Protein AF-A0A2W2B6D2-F1 (afdb_monomer)

Organism: NCBI:txid2650924

Sequence (135 aa):
MADDSDKCNYEVGYGKPPKANQFQPGTSGNPKGRRKGSRNLKDFAREELDRKQRVTADGKMRSLSNREIIVLAQINKARKGDSKAFREILALDEGLQADVEKHMGRTDLSPDERKILEAHLAYLKNKPSEAGDDV

InterPro domains:
  IPR043736 Domai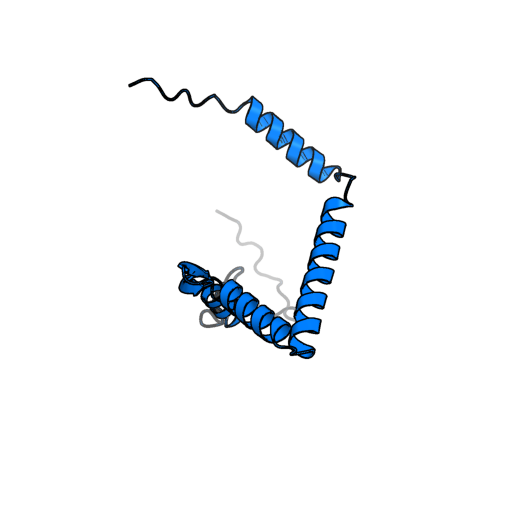n of unknown function DUF5681 [PF18932] (19-92)

Mean predicted aligned error: 15.75 Å

Radius of gyration: 28.99 Å; Cα contacts (8 Å, |Δi|>4): 53; chains: 1; bounding box: 56×63×64 Å

Solvent-accessible surface area (backbone atoms only — not comparable to full-atom values): 8599 Å² total; per-residue (Å²): 140,81,87,86,85,78,86,84,78,90,74,68,51,93,96,35,76,57,74,92,77,55,67,58,91,96,51,65,91,53,82,88,46,89,57,89,86,61,85,45,74,68,56,52,50,51,53,56,35,60,40,69,43,83,43,76,54,97,93,37,83,42,77,41,29,44,51,56,53,51,51,53,54,39,52,54,41,25,76,73,64,37,64,65,43,42,50,55,52,49,54,52,50,54,52,51,51,53,52,50,46,64,62,66,68,60,80,72,76,50,75,66,56,46,52,52,51,52,53,50,52,51,47,58,73,67,49,75,78,83,78,75,76,93,129

Foldseek 3Di:
DDDPPDPPDQDDDVVRHDPVPDDDPPDDPCPVPDDDPPDDPVNVVVVQQQDWDFDQDPNDTDTDGNVVVVLVVLVVVVVVPPVVSVVVVVVVVVVVVVVVCVVVVCPDDDPVNVVVVVVVVVVVVPPPPPPPDDD

Nearest PDB structures (foldseek):
  1fxk-assembly1_B  TM=3.043E-01  e=3.892E+00  Methanothermobacter thermautotrophicus
  2zdi-assembly1_A-2  TM=3.399E-01  e=6.314E+00  Pyrococcus horikoshii

pLDDT: mean 82.46, std 15.09, range [39.41, 97.81]

Secondary structure (DSSP, 8-state):
-------S----BTTB--GGGPPPTT--S-TTS--TT---HHHHHHHHHH-EEEEEETTEEEEEEHHHHHHHHHHHHHHTT-HHHHHHHHHHHHHHHHHHHHHHS-----HHHHHHHHHHHHHHHHSPP------

Structure (mmCIF, N/CA/C/O backbone):
data_AF-A0A2W2B6D2-F1
#
_entry.id   AF-A0A2W2B6D2-F1
#
loop_
_atom_site.group_PDB
_atom_site.id
_atom_site.type_symbol
_atom_site.label_atom_id
_atom_site.label_alt_id
_atom_site.label_comp_id
_atom_site.label_asym_id
_atom_site.label_entity_id
_atom_site.label_seq_id
_atom_site.pdbx_PDB_ins_code
_atom_site.Cartn_x
_atom_site.Cartn_y
_atom_site.Cartn_z
_atom_site.occupancy
_atom_site.B_iso_or_equiv
_atom_site.auth_seq_id
_atom_site.auth_comp_id
_atom_site.auth_asym_id
_atom_site.auth_atom_id
_atom_site.pdbx_PDB_model_num
ATOM 1 N N . MET A 1 1 ? 40.030 -1.946 -46.355 1.00 41.12 1 MET A N 1
ATOM 2 C CA . MET A 1 1 ? 39.410 -3.102 -47.029 1.00 41.12 1 MET A CA 1
ATOM 3 C C . MET A 1 1 ? 39.194 -4.181 -45.984 1.00 41.12 1 MET A C 1
ATOM 5 O O . MET A 1 1 ? 40.183 -4.647 -45.439 1.00 41.12 1 MET A O 1
ATOM 9 N N . ALA A 1 2 ? 37.944 -4.488 -45.634 1.00 43.38 2 ALA A N 1
ATOM 10 C CA . ALA A 1 2 ? 37.611 -5.626 -44.781 1.00 43.38 2 ALA A CA 1
ATOM 11 C C . ALA A 1 2 ? 37.069 -6.747 -45.675 1.00 43.38 2 ALA A C 1
ATOM 13 O O . ALA A 1 2 ? 36.282 -6.493 -46.584 1.00 43.38 2 ALA A O 1
ATOM 14 N N . ASP A 1 3 ? 37.605 -7.926 -45.420 1.00 39.41 3 ASP A N 1
ATOM 15 C CA . ASP A 1 3 ? 37.544 -9.183 -46.152 1.00 39.41 3 ASP A CA 1
ATOM 16 C C . ASP A 1 3 ? 36.103 -9.672 -46.428 1.00 39.41 3 ASP A C 1
ATOM 18 O O . ASP A 1 3 ? 35.314 -9.844 -45.501 1.00 39.41 3 ASP A O 1
ATOM 22 N N . ASP A 1 4 ? 35.748 -9.869 -47.706 1.00 45.38 4 ASP A N 1
ATOM 23 C CA . ASP A 1 4 ? 34.427 -10.335 -48.189 1.00 45.38 4 ASP A CA 1
ATOM 24 C C . ASP A 1 4 ? 34.451 -11.841 -48.533 1.00 45.38 4 ASP A C 1
ATOM 26 O O . ASP A 1 4 ? 33.814 -12.292 -49.485 1.00 45.38 4 ASP A O 1
ATOM 30 N N . SER A 1 5 ? 35.221 -12.640 -47.786 1.00 44.38 5 SER A N 1
ATOM 31 C CA . SER A 1 5 ? 35.491 -14.049 -48.099 1.00 44.38 5 SER A CA 1
ATOM 32 C C . SER A 1 5 ? 34.768 -15.049 -47.186 1.00 44.38 5 SER A C 1
ATOM 34 O O . SER A 1 5 ? 35.378 -16.013 -46.740 1.00 44.38 5 SER A O 1
ATOM 36 N N . ASP A 1 6 ? 33.475 -14.853 -46.894 1.00 50.38 6 ASP A N 1
ATOM 37 C CA . ASP A 1 6 ? 32.703 -15.836 -46.100 1.00 50.38 6 ASP A CA 1
ATOM 38 C C . ASP A 1 6 ? 31.201 -15.902 -46.466 1.00 50.38 6 ASP A C 1
ATOM 40 O O . ASP A 1 6 ? 30.310 -16.120 -45.639 1.00 50.38 6 ASP A O 1
ATOM 44 N N . LYS A 1 7 ? 30.869 -15.694 -47.748 1.00 53.72 7 LYS A N 1
ATOM 45 C CA . LYS A 1 7 ? 29.474 -15.712 -48.242 1.00 53.72 7 LYS A CA 1
ATOM 46 C C . LYS A 1 7 ? 28.910 -17.097 -48.594 1.00 53.72 7 LYS A C 1
ATOM 48 O O . LYS A 1 7 ? 27.750 -17.174 -48.990 1.00 53.72 7 LYS A O 1
ATOM 53 N N . CYS A 1 8 ? 29.644 -18.193 -48.403 1.00 52.25 8 CYS A N 1
ATOM 54 C CA . CYS A 1 8 ? 29.283 -19.479 -49.013 1.00 52.25 8 CYS A CA 1
ATOM 55 C C . CYS A 1 8 ? 29.286 -20.678 -48.047 1.00 52.25 8 CYS A C 1
ATOM 57 O O . CYS A 1 8 ? 30.018 -21.619 -48.311 1.00 52.25 8 CYS A O 1
ATOM 59 N N . ASN A 1 9 ? 28.474 -20.691 -46.971 1.00 66.69 9 ASN A N 1
ATOM 60 C CA . ASN A 1 9 ? 27.914 -21.956 -46.430 1.00 66.69 9 ASN A CA 1
ATOM 61 C C . ASN A 1 9 ? 26.787 -21.791 -45.375 1.00 66.69 9 ASN A C 1
ATOM 63 O O . ASN A 1 9 ? 26.786 -22.463 -44.342 1.00 66.69 9 ASN A O 1
ATOM 67 N N . TYR A 1 10 ? 25.830 -20.867 -45.548 1.00 78.25 10 TYR A N 1
ATOM 68 C CA . TYR A 1 10 ? 24.659 -20.851 -44.653 1.00 78.25 10 TYR A CA 1
ATOM 69 C C . TYR A 1 10 ? 23.598 -21.832 -45.160 1.00 78.25 10 TYR A C 1
ATOM 71 O O . TYR A 1 10 ? 22.703 -21.452 -45.914 1.00 78.25 10 TYR A O 1
ATOM 79 N N . GLU A 1 11 ? 23.720 -23.097 -44.762 1.00 82.00 11 GLU A N 1
ATOM 80 C CA . GLU A 1 11 ? 22.733 -24.129 -45.075 1.00 82.00 11 GLU A CA 1
ATOM 81 C C . GLU A 1 11 ? 21.468 -23.934 -44.223 1.00 82.00 11 GLU A C 1
ATOM 83 O O . GLU A 1 11 ? 21.498 -23.956 -42.986 1.00 82.00 11 GLU A O 1
ATOM 88 N N . VAL A 1 12 ? 20.351 -23.690 -44.907 1.00 85.50 12 VAL A N 1
ATOM 89 C CA . VAL A 1 12 ? 19.027 -23.540 -44.299 1.00 85.50 12 VAL A CA 1
ATOM 90 C C . VAL A 1 12 ? 18.525 -24.918 -43.870 1.00 85.50 12 VAL A C 1
ATOM 92 O O . VAL A 1 12 ? 18.553 -25.864 -44.648 1.00 85.50 12 VAL A O 1
ATOM 95 N N . GLY A 1 13 ? 18.035 -25.030 -42.636 1.00 83.69 13 GLY A N 1
ATOM 96 C CA . GLY A 1 13 ? 17.571 -26.293 -42.063 1.00 83.69 13 GLY A CA 1
ATOM 97 C C . GLY A 1 13 ? 16.770 -26.077 -40.783 1.00 83.69 13 GLY A C 1
ATOM 98 O O . GLY A 1 13 ? 16.425 -24.946 -40.431 1.00 83.69 13 GLY A O 1
ATOM 99 N N . TYR A 1 14 ? 16.469 -27.154 -40.058 1.00 87.06 14 TYR A N 1
ATOM 100 C CA . TYR A 1 14 ? 15.719 -27.057 -38.805 1.00 87.06 14 TYR A CA 1
ATOM 101 C C . TYR A 1 14 ? 16.438 -26.141 -37.794 1.00 87.06 14 TYR A C 1
ATOM 103 O O . TYR A 1 14 ? 17.616 -26.332 -37.497 1.00 87.06 14 TYR A O 1
ATOM 111 N N . GLY A 1 15 ? 15.745 -25.104 -37.307 1.00 86.25 15 GLY A N 1
ATOM 112 C CA . GLY A 1 15 ? 16.312 -24.095 -36.399 1.00 86.25 15 GLY A CA 1
ATOM 113 C C . GLY A 1 15 ? 17.288 -23.092 -37.039 1.00 86.25 15 GLY A C 1
ATOM 114 O O . GLY A 1 15 ? 17.836 -22.253 -36.327 1.00 86.25 15 GLY A O 1
ATOM 115 N N . LYS A 1 16 ? 17.496 -23.138 -38.365 1.00 88.00 16 LYS A N 1
ATOM 116 C CA . LYS A 1 16 ? 18.387 -22.239 -39.122 1.00 88.00 16 LYS A CA 1
ATOM 117 C C . LYS A 1 16 ? 17.599 -21.468 -40.195 1.00 88.00 16 LYS A C 1
ATOM 119 O O . LYS A 1 16 ? 17.594 -21.876 -41.359 1.00 88.00 16 LYS A O 1
ATOM 124 N N . PRO A 1 17 ? 16.890 -20.383 -39.823 1.00 86.81 17 PRO A N 1
ATOM 125 C CA . PRO A 1 17 ? 16.063 -19.626 -40.761 1.00 86.81 17 PRO A CA 1
ATOM 126 C C . PRO A 1 17 ? 16.924 -18.871 -41.792 1.00 86.81 17 PRO A C 1
ATOM 128 O O . PRO A 1 17 ? 17.991 -18.381 -41.433 1.00 86.81 17 PRO A O 1
ATOM 131 N N . PRO A 1 18 ? 16.480 -18.688 -43.047 1.00 89.44 18 PRO A N 1
ATOM 132 C CA . PRO A 1 18 ? 17.247 -17.976 -44.074 1.00 89.44 18 PRO A CA 1
ATOM 133 C C . PRO A 1 18 ? 17.703 -16.578 -43.630 1.00 89.44 18 PRO A C 1
ATOM 135 O O . PRO A 1 18 ? 16.884 -15.786 -43.164 1.00 89.44 18 PRO A O 1
ATOM 138 N N . LYS A 1 19 ? 18.986 -16.240 -43.836 1.00 85.31 19 LYS A N 1
ATOM 139 C CA . LYS A 1 19 ? 19.566 -14.939 -43.432 1.00 85.31 19 LYS A CA 1
ATOM 140 C C . LYS A 1 19 ? 18.803 -13.726 -43.978 1.00 85.31 19 LYS A C 1
ATOM 142 O O . LYS A 1 19 ? 18.676 -12.737 -43.269 1.00 85.31 19 LYS A O 1
ATOM 147 N N . ALA A 1 20 ? 18.262 -13.816 -45.196 1.00 83.81 20 ALA A N 1
ATOM 148 C CA . ALA A 1 20 ? 17.508 -12.729 -45.830 1.00 83.81 20 ALA A CA 1
ATOM 149 C C . ALA A 1 20 ? 16.253 -12.301 -45.042 1.00 83.81 20 ALA A C 1
ATOM 151 O O . ALA A 1 20 ? 15.829 -11.156 -45.153 1.00 83.81 20 ALA A O 1
ATOM 152 N N . ASN A 1 21 ? 15.692 -13.202 -44.226 1.00 83.19 21 ASN A N 1
ATOM 153 C CA . ASN A 1 21 ? 14.464 -12.969 -43.462 1.00 83.19 21 ASN A CA 1
ATOM 154 C C . ASN A 1 21 ? 14.716 -12.820 -41.950 1.00 83.19 21 ASN A C 1
ATOM 156 O O . ASN A 1 21 ? 13.763 -12.728 -41.177 1.00 83.19 21 ASN A O 1
ATOM 160 N N . GLN A 1 22 ? 15.975 -12.834 -41.502 1.00 87.31 22 GLN A N 1
ATOM 161 C CA . GLN A 1 22 ? 16.310 -12.630 -40.093 1.00 87.31 22 GLN A CA 1
ATOM 162 C C . GLN A 1 22 ? 16.227 -11.141 -39.740 1.00 87.31 22 GLN A C 1
ATOM 164 O O . GLN A 1 22 ? 16.713 -10.284 -40.478 1.00 87.31 22 GLN A O 1
ATOM 169 N N . PHE A 1 23 ? 15.644 -10.819 -38.584 1.00 88.81 23 PHE A N 1
ATOM 170 C CA . PHE A 1 23 ? 15.689 -9.455 -38.060 1.00 88.81 23 PHE A CA 1
ATOM 171 C C . PHE A 1 23 ? 17.108 -9.108 -37.610 1.00 88.81 23 PHE A C 1
ATOM 173 O O . PHE A 1 23 ? 17.800 -9.942 -37.021 1.00 88.81 23 PHE A O 1
ATOM 180 N N . GLN A 1 24 ? 17.537 -7.868 -37.853 1.00 85.25 24 GLN A N 1
ATOM 181 C CA . GLN A 1 24 ? 18.838 -7.421 -37.371 1.00 85.25 24 GLN A CA 1
ATOM 182 C C . GLN A 1 24 ? 18.871 -7.377 -35.835 1.00 85.25 24 GLN A C 1
ATOM 184 O O . GLN A 1 24 ? 17.870 -6.994 -35.216 1.00 85.25 24 GLN A O 1
ATOM 189 N N . PRO A 1 25 ? 20.010 -7.719 -35.202 1.00 81.88 25 PRO A N 1
ATOM 190 C CA . PRO A 1 25 ? 20.178 -7.585 -33.760 1.00 81.88 25 PRO A CA 1
ATOM 191 C C . PRO A 1 25 ? 19.755 -6.194 -33.267 1.00 81.88 25 PRO A C 1
ATOM 193 O O . PRO A 1 25 ? 20.133 -5.176 -33.840 1.00 81.88 25 PRO A O 1
ATOM 196 N N . GLY A 1 26 ? 18.925 -6.147 -32.222 1.00 81.31 26 GLY A N 1
ATOM 197 C CA . GLY A 1 26 ? 18.399 -4.897 -31.657 1.00 81.31 26 GLY A CA 1
ATOM 198 C C . GLY A 1 26 ? 17.171 -4.314 -32.368 1.00 81.31 26 GLY A C 1
ATOM 199 O O . GLY A 1 26 ? 16.568 -3.376 -31.849 1.00 81.31 26 GLY A O 1
ATOM 200 N N . THR A 1 27 ? 16.741 -4.888 -33.495 1.00 82.06 27 THR A N 1
ATOM 201 C CA . THR A 1 27 ? 15.545 -4.447 -34.223 1.00 82.06 27 THR A CA 1
ATOM 202 C C . THR A 1 27 ? 14.404 -5.441 -34.031 1.00 82.06 27 THR A C 1
ATOM 204 O O . THR A 1 27 ? 14.517 -6.620 -34.351 1.00 82.06 27 THR A O 1
ATOM 207 N N . SER A 1 28 ? 13.274 -4.963 -33.508 1.00 82.50 28 SER A N 1
ATOM 208 C CA . SER A 1 28 ? 12.044 -5.757 -33.449 1.00 82.50 28 SER A CA 1
ATOM 209 C C . SER A 1 28 ? 11.426 -5.861 -34.842 1.00 82.50 28 SER A C 1
ATOM 211 O O . SER A 1 28 ? 11.240 -4.843 -35.507 1.00 82.50 28 SER A O 1
ATOM 213 N N . GLY A 1 29 ? 11.010 -7.064 -35.239 1.00 85.38 29 GLY A N 1
ATOM 214 C CA . GLY A 1 29 ? 10.220 -7.283 -36.455 1.00 85.38 29 GLY A CA 1
ATOM 215 C C . GLY A 1 29 ? 8.843 -6.614 -36.446 1.00 85.38 29 GLY A C 1
ATOM 216 O O . GLY A 1 29 ? 8.240 -6.420 -37.496 1.00 85.38 29 GLY A O 1
ATOM 217 N N . ASN A 1 30 ? 8.363 -6.202 -35.269 1.00 86.81 30 ASN A N 1
ATOM 218 C CA . ASN A 1 30 ? 7.192 -5.347 -35.123 1.00 86.81 30 ASN A CA 1
ATOM 219 C C . ASN A 1 30 ? 7.566 -4.072 -34.340 1.00 86.81 30 ASN A C 1
ATOM 221 O O . ASN A 1 30 ? 7.423 -4.041 -33.112 1.00 86.81 30 ASN A O 1
ATOM 225 N N . PRO A 1 31 ? 8.025 -3.003 -35.021 1.00 79.38 31 PRO A N 1
ATOM 226 C CA . PRO A 1 31 ? 8.360 -1.721 -34.388 1.00 79.38 31 PRO A CA 1
ATOM 227 C C . PRO A 1 31 ? 7.154 -1.020 -33.740 1.00 79.38 31 PRO A C 1
ATOM 229 O O . PRO A 1 31 ? 7.318 -0.200 -32.837 1.00 79.38 31 PRO A O 1
ATOM 232 N N . LYS A 1 32 ? 5.933 -1.348 -34.192 1.00 80.56 32 LYS A N 1
ATOM 233 C CA . LYS A 1 32 ? 4.661 -0.882 -33.613 1.00 80.56 32 LYS A CA 1
ATOM 234 C C . LYS A 1 32 ? 4.148 -1.792 -32.490 1.00 80.56 32 LYS A C 1
ATOM 236 O O . LYS A 1 32 ? 3.107 -1.502 -31.905 1.00 80.56 32 LYS A O 1
ATOM 241 N N . GLY A 1 33 ? 4.858 -2.881 -32.192 1.00 81.38 33 GLY A N 1
ATOM 242 C CA . GLY A 1 33 ? 4.573 -3.750 -31.059 1.00 81.38 33 GLY A CA 1
ATOM 243 C C . GLY A 1 33 ? 4.698 -3.001 -29.733 1.00 81.38 33 GLY A C 1
ATOM 244 O O . GLY A 1 33 ? 5.082 -1.830 -29.681 1.00 81.38 33 GLY A O 1
ATOM 245 N N . ARG A 1 34 ? 4.361 -3.671 -28.628 1.00 80.56 34 ARG A N 1
ATOM 246 C CA . ARG A 1 34 ? 4.369 -3.029 -27.312 1.00 80.56 34 ARG A CA 1
ATOM 247 C C . ARG A 1 34 ? 5.764 -2.486 -26.991 1.00 80.56 34 ARG A C 1
ATOM 249 O O . ARG A 1 34 ? 6.691 -3.246 -26.723 1.00 80.56 34 ARG A O 1
ATOM 256 N N . ARG A 1 35 ? 5.894 -1.158 -26.992 1.00 78.19 35 ARG A N 1
ATOM 257 C CA . ARG A 1 35 ? 7.154 -0.477 -26.684 1.00 78.19 35 ARG A CA 1
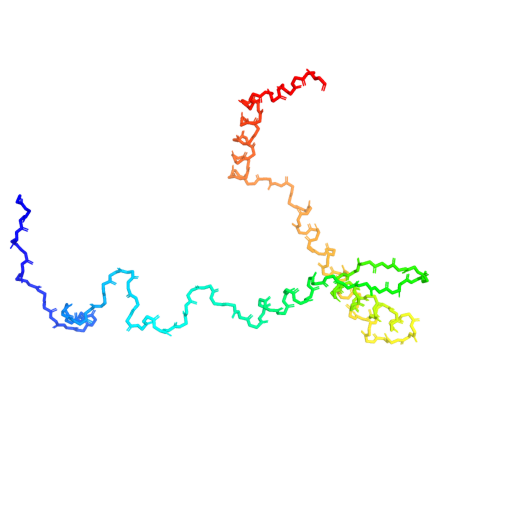ATOM 258 C C . ARG A 1 35 ? 7.627 -0.851 -25.281 1.00 78.19 35 ARG A C 1
ATOM 260 O O . ARG A 1 35 ? 6.829 -0.909 -24.335 1.00 78.19 35 ARG A O 1
ATOM 267 N N . LYS A 1 36 ? 8.936 -1.063 -25.151 1.00 67.88 36 LYS A N 1
ATOM 268 C CA . LYS A 1 36 ? 9.609 -1.231 -23.861 1.00 67.88 36 LYS A CA 1
ATOM 269 C C . LYS A 1 36 ? 9.348 0.023 -23.013 1.00 67.88 36 LYS A C 1
ATOM 271 O O . LYS A 1 36 ? 9.514 1.131 -23.509 1.00 67.88 36 LYS A O 1
ATOM 276 N N . GLY A 1 37 ? 8.872 -0.150 -21.778 1.00 72.56 37 GLY A N 1
ATOM 277 C CA . GLY A 1 37 ? 8.528 0.966 -20.880 1.00 72.56 37 GLY A CA 1
ATOM 278 C C . GLY A 1 37 ? 7.156 1.615 -21.115 1.00 72.56 37 GLY A C 1
ATOM 279 O O . GLY A 1 37 ? 6.877 2.665 -20.546 1.00 72.56 37 GLY A O 1
ATOM 280 N N . SER A 1 38 ? 6.281 1.018 -21.932 1.00 78.31 38 SER A N 1
ATOM 281 C CA . SER A 1 38 ? 4.888 1.478 -22.041 1.00 78.31 38 SER A CA 1
ATOM 282 C C . SER A 1 38 ? 4.167 1.391 -20.688 1.00 78.31 38 SER A C 1
ATOM 284 O O . SER A 1 38 ? 4.072 0.297 -20.116 1.00 78.31 38 SER A O 1
ATOM 286 N N . ARG A 1 39 ? 3.647 2.539 -20.209 1.00 79.69 39 ARG A N 1
ATOM 287 C CA . ARG A 1 39 ? 2.818 2.638 -18.995 1.00 79.69 39 ARG A CA 1
ATOM 288 C C . ARG A 1 39 ? 1.740 1.561 -19.036 1.00 79.69 39 ARG A C 1
ATOM 290 O O . ARG A 1 39 ? 0.983 1.462 -20.001 1.00 79.69 39 ARG A O 1
ATOM 297 N N . ASN A 1 40 ? 1.701 0.739 -17.999 1.00 86.19 40 ASN A N 1
ATOM 298 C CA . ASN A 1 40 ? 0.677 -0.280 -17.827 1.00 86.19 40 ASN A CA 1
ATOM 299 C C . ASN A 1 40 ? -0.321 0.136 -16.734 1.00 86.19 40 ASN A C 1
ATOM 301 O O . ASN A 1 40 ? -0.088 1.091 -15.995 1.00 86.19 40 ASN A O 1
ATOM 305 N N . LEU A 1 41 ? -1.433 -0.596 -16.614 1.00 89.69 41 LEU A N 1
ATOM 306 C CA . LEU A 1 41 ? -2.468 -0.300 -15.619 1.00 89.69 41 LEU A CA 1
ATOM 307 C C . LEU A 1 41 ? -1.925 -0.286 -14.179 1.00 89.69 41 LEU A C 1
ATOM 309 O O . LEU A 1 41 ? -2.373 0.516 -13.368 1.00 89.69 41 LEU A O 1
ATOM 313 N N . LYS A 1 42 ? -0.939 -1.137 -13.861 1.00 90.44 42 LYS A N 1
ATOM 314 C CA . LYS A 1 42 ? -0.305 -1.160 -12.535 1.00 90.44 42 LYS A CA 1
ATOM 315 C C . LYS A 1 42 ? 0.513 0.105 -12.290 1.00 90.44 42 LYS A C 1
ATOM 317 O O . LYS A 1 42 ? 0.501 0.611 -11.176 1.00 90.44 42 LYS A O 1
ATOM 322 N N . ASP A 1 43 ? 1.203 0.620 -13.306 1.00 90.00 43 ASP A N 1
ATOM 323 C CA . ASP A 1 43 ? 1.973 1.862 -13.187 1.00 90.00 43 ASP A CA 1
ATOM 324 C C . ASP A 1 43 ? 1.045 3.051 -12.933 1.00 90.00 43 ASP A C 1
ATOM 326 O O . ASP A 1 43 ? 1.300 3.841 -12.030 1.00 90.00 43 ASP A O 1
ATOM 330 N N . PHE A 1 44 ? -0.071 3.117 -13.666 1.00 92.25 44 PHE A N 1
ATOM 331 C CA . PHE A 1 44 ? -1.103 4.128 -13.446 1.00 92.25 44 PHE A CA 1
ATOM 332 C C . PHE A 1 44 ? -1.731 4.012 -12.051 1.00 92.25 44 PHE A C 1
ATOM 334 O O . PHE A 1 44 ? -1.849 5.004 -11.341 1.00 92.25 44 PHE A O 1
ATOM 341 N N . ALA A 1 45 ? -2.072 2.797 -11.612 1.00 93.19 45 ALA A N 1
ATOM 342 C CA . ALA A 1 45 ? -2.622 2.576 -10.278 1.00 93.19 45 ALA A CA 1
ATOM 343 C C . ALA A 1 45 ? -1.649 3.005 -9.167 1.00 93.19 45 ALA A C 1
ATOM 345 O O . ALA A 1 45 ? -2.078 3.620 -8.196 1.00 93.19 45 ALA A O 1
ATOM 346 N N . ARG A 1 46 ? -0.344 2.723 -9.303 1.00 94.31 46 ARG A N 1
ATOM 347 C CA . ARG A 1 46 ? 0.664 3.189 -8.334 1.00 94.31 46 ARG A CA 1
ATOM 348 C C . ARG A 1 46 ? 0.722 4.711 -8.274 1.00 94.31 46 ARG A C 1
ATOM 350 O O . ARG A 1 46 ? 0.663 5.263 -7.182 1.00 94.31 46 ARG A O 1
ATOM 357 N N . GLU A 1 47 ? 0.780 5.368 -9.429 1.00 94.38 47 GLU A N 1
ATOM 358 C CA . GLU A 1 47 ? 0.807 6.831 -9.521 1.00 94.38 47 GLU A CA 1
ATOM 359 C C . GLU A 1 47 ? -0.431 7.468 -8.881 1.00 94.38 47 GLU A C 1
ATOM 361 O O . GLU A 1 47 ? -0.308 8.410 -8.099 1.00 94.38 47 GLU A O 1
ATOM 366 N N . GLU A 1 48 ? -1.620 6.928 -9.150 1.00 96.38 48 GLU A N 1
ATOM 367 C CA . GLU A 1 48 ? -2.846 7.408 -8.515 1.00 96.38 48 GLU A CA 1
ATOM 368 C C . GLU A 1 48 ? -2.848 7.141 -7.005 1.00 96.38 48 GLU A C 1
ATOM 370 O O . GLU A 1 48 ? -3.256 8.010 -6.242 1.00 96.38 48 GLU A O 1
ATOM 375 N N . LEU A 1 49 ? -2.341 5.998 -6.534 1.00 96.00 49 LEU A N 1
ATOM 376 C CA . LEU A 1 49 ? -2.213 5.717 -5.098 1.00 96.00 49 LEU A CA 1
ATOM 377 C C . LEU A 1 49 ? -1.210 6.642 -4.387 1.00 96.00 49 LEU A C 1
ATOM 379 O O . LEU A 1 49 ? -1.362 6.883 -3.189 1.00 96.00 49 LEU A O 1
ATOM 383 N N . ASP A 1 50 ? -0.195 7.139 -5.098 1.00 96.62 50 ASP A N 1
ATOM 384 C CA . ASP A 1 50 ? 0.813 8.086 -4.598 1.00 96.62 50 ASP A CA 1
ATOM 385 C C . ASP A 1 50 ? 0.380 9.554 -4.690 1.00 96.62 50 ASP A C 1
ATOM 387 O O . ASP A 1 50 ? 0.956 10.423 -4.027 1.00 96.62 50 ASP A O 1
ATOM 391 N N . ARG A 1 51 ? -0.650 9.859 -5.485 1.00 96.56 51 ARG A N 1
ATOM 392 C CA . ARG A 1 51 ? -1.142 11.227 -5.637 1.00 96.56 51 ARG A CA 1
ATOM 393 C C . ARG A 1 51 ? -1.642 11.769 -4.299 1.00 96.56 51 ARG A C 1
ATOM 395 O O . ARG A 1 51 ? -2.476 11.157 -3.633 1.00 96.56 51 ARG A O 1
ATOM 402 N N . LYS A 1 52 ? -1.155 12.960 -3.939 1.00 96.50 52 LYS A N 1
ATOM 403 C CA . LYS A 1 52 ? -1.574 13.694 -2.741 1.00 96.50 52 LYS A CA 1
ATOM 404 C C . LYS A 1 52 ? -2.882 14.441 -2.978 1.00 96.50 52 LYS A C 1
ATOM 406 O O . LYS A 1 52 ? -3.044 15.123 -3.988 1.00 96.50 52 LYS A O 1
ATOM 411 N N . GLN A 1 53 ? -3.779 14.364 -2.007 1.00 93.44 53 GLN A N 1
ATOM 412 C CA . GLN A 1 53 ? -5.030 15.102 -1.947 1.00 93.44 53 GLN A CA 1
ATOM 413 C C . GLN A 1 53 ? -5.137 15.849 -0.617 1.00 93.44 53 GLN A C 1
ATOM 415 O O . GLN A 1 53 ? -4.674 15.389 0.428 1.00 93.44 53 GLN A O 1
ATOM 420 N N . ARG A 1 54 ? -5.762 17.028 -0.656 1.00 94.62 54 ARG A N 1
ATOM 421 C CA . ARG A 1 54 ? -6.088 17.784 0.554 1.00 94.62 54 ARG A CA 1
ATOM 422 C C . ARG A 1 54 ? -7.372 17.229 1.154 1.00 94.62 54 ARG A C 1
ATOM 424 O O . ARG A 1 54 ? -8.426 17.333 0.535 1.00 94.62 54 ARG A O 1
ATOM 431 N N . VAL A 1 55 ? -7.273 16.673 2.354 1.00 92.25 55 VAL A N 1
ATOM 432 C CA . VAL A 1 55 ? -8.394 16.086 3.092 1.00 92.25 55 VAL A CA 1
ATOM 433 C C . VAL A 1 55 ? -8.411 16.589 4.531 1.00 92.25 55 VAL A C 1
ATOM 435 O O . VAL A 1 55 ? -7.364 16.861 5.123 1.00 92.25 55 VAL A O 1
ATOM 438 N N . THR A 1 56 ? -9.602 16.702 5.112 1.00 91.75 56 THR A N 1
ATOM 439 C CA . THR A 1 56 ? -9.750 16.961 6.547 1.00 91.75 56 THR A CA 1
ATOM 440 C C . THR A 1 56 ? -9.648 15.637 7.293 1.00 91.75 56 THR A C 1
ATOM 442 O O . THR A 1 56 ? -10.531 14.792 7.173 1.00 91.75 56 THR A O 1
ATOM 445 N N . ALA A 1 57 ? -8.591 15.461 8.079 1.00 86.06 57 ALA A N 1
ATOM 446 C CA . ALA A 1 57 ? -8.410 14.317 8.966 1.00 86.06 57 ALA A CA 1
ATOM 447 C C . ALA A 1 57 ? -8.250 14.830 10.401 1.00 86.06 57 ALA A C 1
ATOM 449 O O . ALA A 1 57 ? -7.504 15.781 10.637 1.00 86.06 57 ALA A O 1
ATOM 450 N N . ASP A 1 58 ? -8.980 14.240 11.350 1.00 83.12 58 ASP A N 1
ATOM 451 C CA . ASP A 1 58 ? -8.957 14.630 12.770 1.00 83.12 58 ASP A CA 1
ATOM 452 C C . ASP A 1 58 ? -9.193 16.140 12.997 1.00 83.12 58 ASP A C 1
ATOM 454 O O . ASP A 1 58 ? -8.533 16.789 13.808 1.00 83.12 58 ASP A O 1
ATOM 458 N N . GLY A 1 59 ? -10.103 16.732 12.214 1.00 89.44 59 GLY A N 1
ATOM 459 C CA . GLY A 1 59 ? -10.443 18.158 12.287 1.00 89.44 59 GLY A CA 1
ATOM 460 C C . GLY A 1 59 ? -9.389 19.114 11.715 1.00 89.44 59 GLY A C 1
ATOM 461 O O . GLY A 1 59 ? -9.580 20.326 11.774 1.00 89.44 59 GLY A O 1
ATOM 462 N N . LYS A 1 60 ? -8.291 18.608 11.136 1.00 91.88 60 LYS A N 1
ATOM 463 C CA . LYS A 1 60 ? -7.235 19.418 10.512 1.00 91.88 60 LYS A CA 1
ATOM 464 C C . LYS A 1 60 ? -7.118 19.108 9.022 1.00 91.88 60 LYS A C 1
ATOM 466 O O . LYS A 1 60 ? -7.144 17.952 8.607 1.00 91.88 60 LYS A O 1
ATOM 471 N N . MET A 1 61 ? -6.933 20.146 8.211 1.00 93.62 61 MET A N 1
ATOM 472 C CA . MET A 1 61 ? -6.608 19.985 6.792 1.00 93.62 61 MET A CA 1
ATOM 473 C C . MET A 1 61 ? -5.186 19.438 6.649 1.00 93.62 61 MET A C 1
ATOM 475 O O . MET A 1 61 ? -4.228 20.065 7.101 1.00 93.62 61 MET A O 1
ATOM 479 N N . ARG A 1 62 ? -5.043 18.274 6.013 1.00 93.81 62 A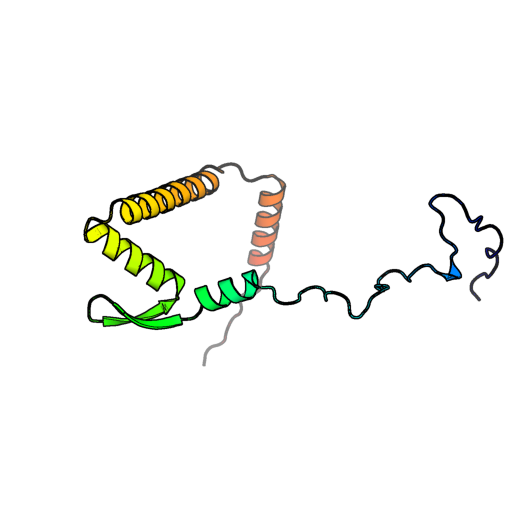RG A N 1
ATOM 480 C CA . ARG A 1 62 ? -3.757 17.625 5.730 1.00 93.81 62 ARG A CA 1
ATOM 481 C C . ARG A 1 62 ? -3.682 17.221 4.261 1.00 93.81 62 ARG A 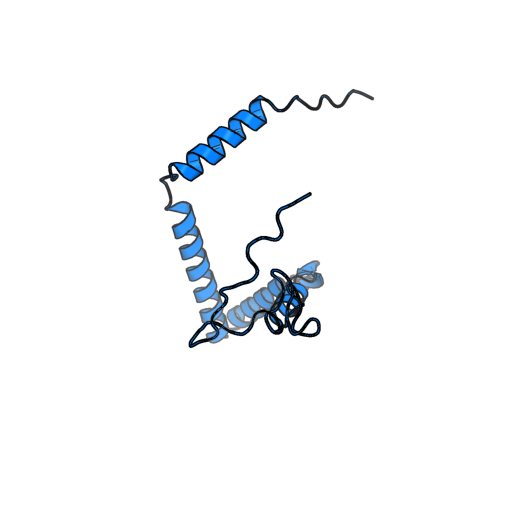C 1
ATOM 483 O O . ARG A 1 62 ? -4.694 16.956 3.621 1.00 93.81 62 ARG A O 1
ATOM 490 N N . SER A 1 63 ? -2.467 17.209 3.721 1.00 95.19 63 SER A N 1
ATOM 491 C CA . SER A 1 63 ? -2.192 16.684 2.382 1.00 95.19 63 SER A CA 1
ATOM 492 C C . SER A 1 63 ? -1.717 15.246 2.530 1.00 95.19 63 SER A C 1
ATOM 494 O O . SER A 1 63 ? -0.617 15.028 3.032 1.00 95.19 63 SER A O 1
ATOM 496 N N . LEU A 1 64 ? -2.563 14.292 2.151 1.00 94.94 64 LEU A N 1
ATOM 497 C CA . LEU A 1 64 ? -2.312 12.858 2.282 1.00 94.94 64 LEU A CA 1
ATOM 498 C C . LEU A 1 64 ? -2.412 12.195 0.912 1.00 94.94 64 LEU A C 1
ATOM 500 O O . LEU A 1 64 ? -3.189 12.619 0.061 1.00 94.94 64 LEU A O 1
ATOM 504 N N . SER A 1 65 ? -1.615 11.163 0.687 1.00 97.19 65 SER A N 1
ATOM 505 C CA . SER A 1 65 ? -1.717 10.299 -0.486 1.00 97.19 65 SER A CA 1
ATOM 506 C C . SER A 1 65 ? -2.996 9.460 -0.455 1.00 97.19 65 SER A C 1
ATOM 508 O O . SER A 1 65 ? -3.536 9.144 0.608 1.00 97.19 65 SER A O 1
ATOM 510 N N . ASN A 1 66 ? -3.465 9.040 -1.629 1.00 96.25 66 ASN A N 1
ATOM 511 C CA . ASN A 1 66 ? -4.640 8.175 -1.738 1.00 96.25 66 ASN A CA 1
ATOM 512 C C . ASN A 1 66 ? -4.489 6.867 -0.946 1.00 96.25 66 ASN A C 1
ATOM 514 O O . ASN A 1 66 ? -5.444 6.431 -0.304 1.00 96.25 66 ASN A O 1
ATOM 518 N N . ARG A 1 67 ? -3.290 6.268 -0.910 1.00 95.44 67 ARG A N 1
ATOM 519 C CA . ARG A 1 67 ? -3.029 5.086 -0.070 1.00 95.44 67 ARG A CA 1
ATOM 520 C C . ARG A 1 67 ? -3.233 5.364 1.424 1.00 95.44 67 ARG A C 1
ATOM 522 O O . ARG A 1 67 ? -3.883 4.570 2.096 1.00 95.44 67 ARG A O 1
ATOM 529 N N . GLU A 1 68 ? -2.749 6.497 1.935 1.00 94.50 68 GLU A N 1
ATOM 530 C CA . GLU A 1 68 ? -2.911 6.876 3.346 1.00 94.50 68 GLU A CA 1
ATOM 531 C C . GLU A 1 68 ? -4.387 7.105 3.679 1.00 94.50 68 GLU A C 1
ATOM 533 O O . GLU A 1 68 ? -4.874 6.647 4.711 1.00 94.50 68 GLU A O 1
ATOM 538 N N . ILE A 1 69 ? -5.122 7.756 2.775 1.00 96.00 69 ILE A N 1
ATOM 539 C CA . ILE A 1 69 ? -6.560 8.005 2.923 1.00 96.00 69 ILE A CA 1
ATOM 540 C C . ILE A 1 69 ? -7.339 6.686 2.996 1.00 96.00 69 ILE A C 1
ATOM 542 O O . ILE A 1 69 ? -8.202 6.528 3.862 1.00 96.00 69 ILE A O 1
ATOM 546 N N . ILE A 1 70 ? -7.026 5.725 2.122 1.00 95.12 70 ILE A N 1
ATOM 547 C CA . ILE A 1 70 ? -7.669 4.403 2.109 1.00 95.12 70 ILE A CA 1
ATOM 548 C C . ILE A 1 70 ? -7.407 3.663 3.426 1.00 95.12 70 ILE A C 1
ATOM 550 O O . ILE A 1 70 ? -8.348 3.143 4.028 1.00 95.12 70 ILE A O 1
ATOM 554 N N . VAL A 1 71 ? -6.160 3.659 3.907 1.00 94.44 71 VAL A N 1
ATOM 555 C CA . VAL A 1 71 ? -5.796 3.017 5.180 1.00 94.44 71 VAL A CA 1
ATOM 556 C C . VAL A 1 71 ? -6.529 3.673 6.353 1.00 94.44 71 VAL A C 1
ATOM 558 O O . VAL A 1 71 ? -7.135 2.972 7.163 1.00 94.44 71 VAL A O 1
ATOM 561 N N . LEU A 1 72 ? -6.571 5.007 6.418 1.00 93.62 72 LEU A N 1
ATOM 562 C CA . LEU A 1 72 ? -7.319 5.737 7.448 1.00 93.62 72 LEU A CA 1
ATOM 563 C C . LEU A 1 72 ? -8.813 5.397 7.427 1.00 93.62 72 LEU A C 1
ATOM 565 O O . LEU A 1 72 ? -9.420 5.177 8.478 1.00 93.62 72 LEU A O 1
ATOM 569 N N . ALA A 1 73 ? -9.418 5.321 6.240 1.00 93.88 73 ALA A N 1
ATOM 570 C CA . ALA A 1 73 ? -10.813 4.925 6.094 1.00 93.88 73 ALA A CA 1
ATOM 571 C C . ALA A 1 73 ? -11.052 3.493 6.600 1.00 93.88 73 ALA A C 1
ATOM 573 O O . ALA A 1 73 ? -12.051 3.243 7.278 1.00 93.88 73 ALA A O 1
ATOM 574 N N . GLN A 1 74 ? -10.127 2.571 6.323 1.00 96.06 74 GLN A N 1
ATOM 575 C CA . GLN A 1 74 ? -10.224 1.182 6.766 1.00 96.06 74 GLN A CA 1
ATOM 576 C C . GLN A 1 74 ? -10.068 1.046 8.286 1.00 96.06 74 GLN A C 1
ATOM 578 O O . GLN A 1 74 ? -10.878 0.374 8.925 1.00 96.06 74 GLN A O 1
ATOM 583 N N . ILE A 1 75 ? -9.125 1.775 8.889 1.00 95.19 75 ILE A N 1
ATOM 584 C CA . ILE A 1 75 ? -8.978 1.869 10.350 1.00 95.19 75 ILE A CA 1
ATOM 585 C C . ILE A 1 75 ? -10.261 2.414 10.986 1.00 95.19 75 ILE A C 1
ATOM 587 O O . ILE A 1 75 ? -10.738 1.882 11.986 1.00 95.19 75 ILE A O 1
ATOM 591 N N . ASN A 1 76 ? -10.868 3.445 10.395 1.00 94.75 76 ASN A N 1
ATOM 592 C CA . ASN A 1 76 ? -12.115 4.010 10.906 1.00 94.75 76 ASN A CA 1
ATOM 593 C C . ASN A 1 76 ? -13.293 3.025 10.827 1.00 94.75 76 ASN A C 1
ATOM 595 O O . ASN A 1 76 ? -14.145 3.044 11.714 1.00 94.75 76 ASN A O 1
ATOM 599 N N . LYS A 1 77 ? -13.350 2.148 9.816 1.00 96.38 77 LYS A N 1
ATOM 600 C CA . LYS A 1 77 ? -14.334 1.049 9.768 1.00 96.38 77 LYS A CA 1
ATOM 601 C C . LYS A 1 77 ? -14.074 0.011 10.857 1.00 96.38 77 LYS A C 1
ATOM 603 O O . LYS A 1 77 ? -15.005 -0.356 11.568 1.00 96.38 77 LYS A O 1
ATOM 608 N N . ALA A 1 78 ? -12.819 -0.400 11.036 1.00 96.38 78 ALA A N 1
ATOM 609 C CA . ALA A 1 78 ? -12.435 -1.337 12.088 1.00 96.38 78 ALA A CA 1
ATOM 610 C C . ALA A 1 78 ? -12.798 -0.797 13.484 1.00 96.38 78 ALA A C 1
ATOM 612 O O . ALA A 1 78 ? -13.422 -1.499 14.275 1.00 96.38 78 ALA A O 1
ATOM 613 N N . ARG A 1 79 ? -12.524 0.490 13.752 1.00 95.56 79 ARG A N 1
ATOM 614 C CA . ARG A 1 79 ? -12.914 1.183 14.998 1.00 95.56 79 ARG A CA 1
ATOM 615 C C . ARG A 1 79 ? -14.424 1.189 15.249 1.00 95.56 79 ARG A C 1
ATOM 617 O O . ARG A 1 79 ? -14.843 1.243 16.398 1.00 95.56 79 ARG A O 1
ATOM 624 N N . LYS A 1 80 ? -15.236 1.141 14.189 1.00 96.50 80 LYS A N 1
ATOM 625 C CA . LYS A 1 80 ? -16.705 1.062 14.264 1.00 96.50 80 LYS A CA 1
ATOM 626 C C . LYS A 1 80 ? -17.233 -0.371 14.419 1.00 96.50 80 LYS A C 1
ATOM 628 O O . LYS A 1 80 ? -18.445 -0.552 14.447 1.00 96.50 80 LYS A O 1
ATOM 633 N N . GLY A 1 81 ? -16.356 -1.371 14.522 1.00 95.50 81 GLY A N 1
ATOM 634 C CA . GLY A 1 81 ? -16.726 -2.770 14.746 1.00 95.50 81 GLY A CA 1
ATOM 635 C C . GLY A 1 81 ? -16.762 -3.643 13.490 1.00 95.50 81 GLY A C 1
ATOM 636 O O . GLY A 1 81 ? -17.199 -4.788 13.571 1.00 95.50 81 GLY A O 1
ATOM 637 N N . ASP A 1 82 ? -16.294 -3.159 12.334 1.00 97.81 82 ASP A N 1
ATOM 638 C CA . ASP A 1 82 ? -16.156 -4.007 11.145 1.00 97.81 82 ASP A CA 1
ATOM 639 C C . ASP A 1 82 ? -15.021 -5.028 11.350 1.00 97.81 82 ASP A C 1
ATOM 641 O O . ASP A 1 82 ? -13.832 -4.718 11.221 1.00 97.81 82 ASP A O 1
ATOM 645 N N . SER A 1 83 ? -15.390 -6.271 11.669 1.00 96.31 83 SER A N 1
ATOM 646 C CA . SER A 1 83 ? -14.438 -7.355 11.942 1.00 96.31 83 SER A CA 1
ATOM 647 C C . SER A 1 83 ? -13.626 -7.774 10.714 1.00 96.31 83 SER A C 1
ATOM 649 O O . SER A 1 83 ? -12.559 -8.373 10.854 1.00 96.31 83 SER A O 1
ATOM 651 N N . LYS A 1 84 ? -14.108 -7.503 9.494 1.00 96.62 84 LYS A N 1
ATOM 652 C CA . LYS A 1 84 ? -13.331 -7.760 8.277 1.00 96.62 84 LYS A CA 1
ATOM 653 C C . LYS A 1 84 ? -12.239 -6.707 8.134 1.00 96.62 84 LYS A C 1
ATOM 655 O O . LYS A 1 84 ? -11.082 -7.080 7.971 1.00 96.62 84 LYS A O 1
ATOM 660 N N . ALA A 1 85 ? -12.589 -5.430 8.287 1.00 95.75 85 ALA A N 1
ATOM 661 C CA . ALA A 1 85 ? -11.611 -4.345 8.285 1.00 95.75 85 ALA A CA 1
ATOM 662 C C . ALA A 1 85 ? -10.556 -4.527 9.385 1.00 95.75 85 ALA A C 1
ATOM 664 O O . ALA A 1 85 ? -9.371 -4.324 9.141 1.00 95.75 85 ALA A O 1
ATOM 665 N N . PHE A 1 86 ? -10.971 -4.977 10.573 1.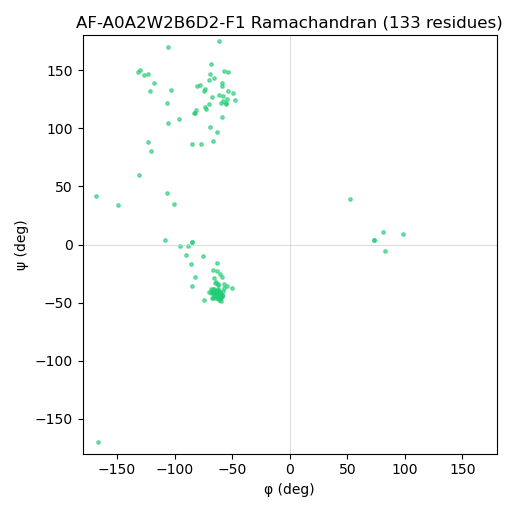00 95.00 86 PHE A N 1
ATOM 666 C CA . PHE A 1 86 ? -10.055 -5.293 11.668 1.00 95.00 86 PHE A CA 1
ATOM 667 C C . PHE A 1 86 ? -9.039 -6.383 11.288 1.00 95.00 86 PHE A C 1
ATOM 669 O O . PHE A 1 86 ? -7.839 -6.183 11.455 1.00 95.00 86 PHE A O 1
ATOM 676 N N . ARG A 1 87 ? -9.499 -7.502 10.709 1.00 95.62 87 ARG A N 1
ATOM 677 C CA . ARG A 1 87 ? -8.613 -8.590 10.257 1.00 95.62 87 ARG A CA 1
ATOM 678 C C . ARG A 1 87 ? -7.648 -8.156 9.157 1.00 95.62 87 ARG A C 1
ATOM 680 O O . ARG A 1 87 ? -6.491 -8.551 9.186 1.00 95.62 87 ARG A O 1
ATOM 687 N N . GLU A 1 88 ? -8.109 -7.352 8.201 1.00 95.06 88 GLU A N 1
ATOM 688 C CA . GLU A 1 88 ? -7.253 -6.840 7.124 1.00 95.06 88 GLU A CA 1
ATOM 689 C C . GLU A 1 88 ? -6.132 -5.942 7.662 1.00 95.06 88 GLU A C 1
ATOM 691 O O . GLU A 1 88 ? -4.994 -6.065 7.219 1.00 95.06 88 GLU A O 1
ATOM 696 N N . ILE A 1 89 ? -6.426 -5.077 8.641 1.00 94.19 89 ILE A N 1
ATOM 697 C CA . ILE A 1 89 ? -5.410 -4.227 9.279 1.00 94.19 89 ILE A CA 1
ATOM 698 C C . ILE A 1 89 ? -4.404 -5.059 10.085 1.00 94.19 89 ILE A C 1
ATOM 700 O O . ILE A 1 89 ? -3.210 -4.797 9.983 1.00 94.19 89 ILE A O 1
ATOM 704 N N . LEU A 1 90 ? -4.851 -6.075 10.833 1.00 93.19 90 LEU A N 1
ATOM 705 C CA . LEU A 1 90 ? -3.939 -6.964 11.566 1.00 93.19 90 LEU A CA 1
ATOM 706 C C . LEU A 1 90 ? -3.006 -7.741 10.630 1.00 93.19 90 LEU A C 1
ATOM 708 O O . LEU A 1 90 ? -1.806 -7.787 10.869 1.00 93.19 90 LEU A O 1
ATOM 712 N N . ALA A 1 91 ? -3.532 -8.281 9.529 1.00 92.94 91 ALA A N 1
ATOM 713 C CA . ALA A 1 91 ? -2.715 -8.995 8.550 1.00 92.94 91 ALA A CA 1
ATOM 714 C C . ALA A 1 91 ? -1.646 -8.092 7.901 1.00 92.94 91 ALA A C 1
ATOM 716 O O . ALA A 1 91 ? -0.547 -8.551 7.591 1.00 92.94 91 ALA A O 1
ATOM 717 N N . LEU A 1 92 ? -1.959 -6.807 7.692 1.00 89.62 92 LEU A N 1
ATOM 718 C CA . LEU A 1 92 ? -0.984 -5.827 7.204 1.00 89.62 92 LEU A CA 1
ATOM 719 C C . LEU A 1 92 ? 0.118 -5.545 8.234 1.00 89.62 92 LEU A C 1
ATOM 721 O O . LEU A 1 92 ? 1.277 -5.422 7.844 1.00 89.62 92 LEU A O 1
ATOM 725 N N . ASP A 1 93 ? -0.231 -5.445 9.519 1.00 89.44 93 ASP A N 1
ATOM 726 C CA . ASP A 1 93 ? 0.732 -5.210 10.601 1.00 89.44 93 ASP A CA 1
ATOM 727 C C . ASP A 1 93 ? 1.681 -6.403 10.788 1.00 89.44 93 ASP A C 1
ATOM 729 O O . ASP A 1 93 ? 2.898 -6.229 10.812 1.00 89.44 93 ASP A O 1
ATOM 733 N N . GLU A 1 94 ? 1.146 -7.627 10.806 1.00 89.00 94 GLU A N 1
ATOM 734 C CA . GLU A 1 94 ? 1.942 -8.861 10.890 1.00 89.00 94 GLU A CA 1
ATOM 735 C C . GLU A 1 94 ? 2.919 -8.997 9.713 1.00 89.00 94 GLU A C 1
ATOM 737 O O . GLU A 1 94 ? 4.096 -9.304 9.907 1.00 89.00 94 GLU A O 1
ATOM 742 N N . GLY A 1 95 ? 2.457 -8.724 8.487 1.00 85.94 95 GLY A N 1
ATOM 743 C CA . GLY A 1 95 ? 3.315 -8.742 7.302 1.00 85.94 95 GLY A CA 1
ATOM 744 C C . GLY A 1 95 ? 4.456 -7.725 7.390 1.00 85.94 95 GLY A C 1
ATOM 745 O O . GLY A 1 95 ? 5.597 -8.048 7.063 1.00 85.94 95 GLY A O 1
ATOM 746 N N . LEU A 1 96 ? 4.171 -6.517 7.891 1.00 78.94 96 LEU A N 1
ATOM 747 C CA . LEU A 1 96 ? 5.186 -5.483 8.083 1.00 78.94 96 LEU A CA 1
ATOM 748 C C . LEU A 1 96 ? 6.223 -5.894 9.134 1.00 78.94 96 LEU A C 1
ATOM 750 O O . LEU A 1 96 ? 7.418 -5.690 8.921 1.00 78.94 96 LEU A O 1
ATOM 754 N N . GLN A 1 97 ? 5.786 -6.484 10.247 1.00 77.69 97 GLN A N 1
ATOM 755 C CA . GLN A 1 97 ? 6.693 -6.990 11.278 1.00 77.69 97 GLN A CA 1
ATOM 756 C C . GLN A 1 97 ? 7.601 -8.094 10.730 1.00 77.69 97 GLN A C 1
ATOM 758 O O . GLN A 1 97 ? 8.807 -8.044 10.958 1.00 77.69 97 GLN A O 1
ATOM 763 N N . ALA A 1 98 ? 7.059 -9.026 9.941 1.00 77.94 98 ALA A N 1
ATOM 764 C CA . ALA A 1 98 ? 7.838 -10.091 9.313 1.00 77.94 98 ALA A CA 1
ATOM 765 C C . ALA A 1 98 ? 8.880 -9.554 8.314 1.00 77.94 98 ALA A C 1
ATOM 767 O O . ALA A 1 98 ? 10.016 -10.032 8.283 1.00 77.94 98 ALA A O 1
ATOM 768 N N . ASP A 1 99 ? 8.532 -8.540 7.515 1.00 78.00 99 ASP A N 1
ATOM 769 C CA . ASP A 1 99 ? 9.480 -7.892 6.602 1.00 78.00 99 ASP A CA 1
ATOM 770 C C . ASP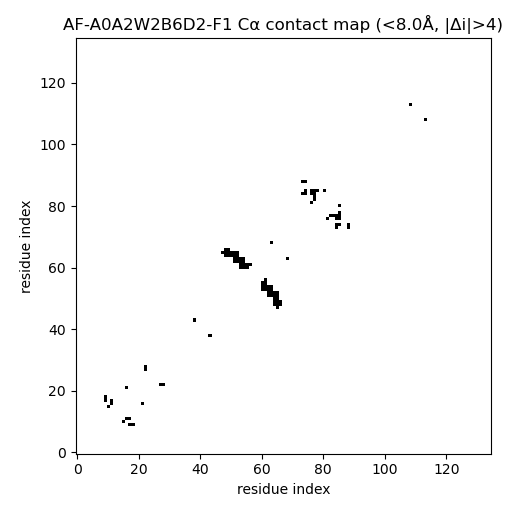 A 1 99 ? 10.585 -7.155 7.376 1.00 78.00 99 ASP A C 1
ATOM 772 O O . ASP A 1 99 ? 11.770 -7.294 7.059 1.00 78.00 99 ASP A O 1
ATOM 776 N N . VAL A 1 100 ? 10.221 -6.413 8.428 1.00 73.88 100 VAL A N 1
ATOM 777 C CA . VAL A 1 100 ? 11.18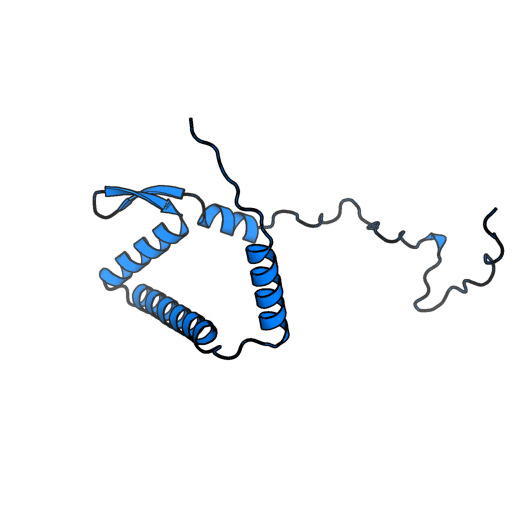5 -5.745 9.314 1.00 73.88 100 VAL A CA 1
ATOM 778 C C . VAL A 1 100 ? 12.109 -6.765 9.974 1.00 73.88 100 VAL A C 1
ATOM 780 O O . VAL A 1 100 ? 13.319 -6.567 9.962 1.00 73.88 100 VAL A O 1
ATOM 783 N N . GLU A 1 101 ? 11.582 -7.872 10.492 1.00 71.31 101 GLU A N 1
ATOM 784 C CA . GLU A 1 101 ? 12.366 -8.941 11.113 1.00 71.31 101 GLU A CA 1
ATOM 785 C C . GLU A 1 101 ? 13.302 -9.621 10.106 1.00 71.31 101 GLU A C 1
ATOM 787 O O . GLU A 1 101 ? 14.475 -9.839 10.397 1.00 71.31 101 GLU A O 1
ATOM 792 N N . LYS A 1 102 ? 12.847 -9.863 8.874 1.00 72.75 102 LYS A N 1
ATOM 793 C CA . LYS A 1 102 ? 13.683 -10.406 7.794 1.00 72.75 102 LYS A CA 1
ATOM 794 C C . LYS A 1 102 ? 14.841 -9.477 7.418 1.00 72.75 102 LYS A C 1
ATOM 796 O O . LYS A 1 102 ? 15.914 -9.950 7.042 1.00 72.75 102 LYS A O 1
ATOM 801 N N . HIS A 1 103 ? 14.631 -8.164 7.495 1.00 65.50 103 HIS A N 1
ATOM 802 C CA . HIS A 1 103 ? 15.655 -7.166 7.190 1.00 65.50 103 HIS A CA 1
ATOM 803 C C . HIS A 1 103 ? 16.576 -6.856 8.383 1.00 65.50 103 HIS A C 1
ATOM 805 O O . HIS A 1 103 ? 17.770 -6.662 8.174 1.00 65.50 103 HIS A O 1
ATOM 811 N N . MET A 1 104 ? 16.058 -6.857 9.614 1.00 61.31 104 MET A N 1
ATOM 812 C CA . MET A 1 104 ? 16.809 -6.613 10.858 1.00 61.31 104 MET A CA 1
ATOM 813 C C . MET A 1 104 ? 17.541 -7.864 11.372 1.00 61.31 104 MET A C 1
ATOM 815 O O . MET A 1 104 ? 18.571 -7.749 12.027 1.00 61.31 104 MET A O 1
ATOM 819 N N . GLY A 1 105 ? 17.035 -9.062 11.068 1.00 55.88 105 GLY A N 1
ATOM 820 C CA . GLY A 1 105 ? 17.637 -10.349 11.433 1.00 55.88 105 GLY A CA 1
ATOM 821 C C . GLY A 1 105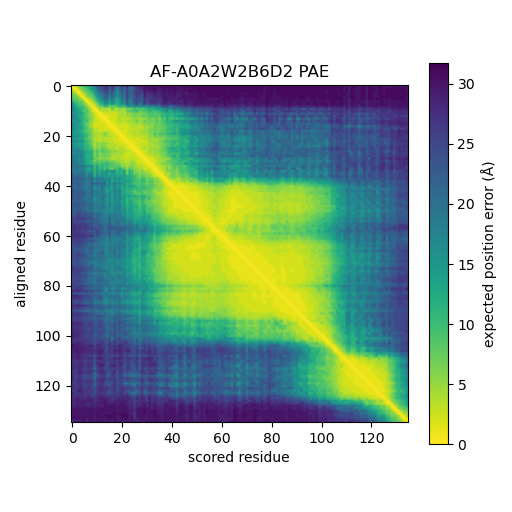 ? 18.853 -10.730 10.583 1.00 55.88 105 GLY A C 1
ATOM 822 O O . GLY A 1 105 ? 19.584 -11.657 10.930 1.00 55.88 105 GLY A O 1
ATOM 823 N N . ARG A 1 106 ? 19.113 -9.993 9.494 1.00 61.66 106 ARG A N 1
ATOM 824 C CA . ARG A 1 106 ? 20.358 -10.074 8.719 1.00 61.66 106 ARG A CA 1
ATOM 825 C C . ARG A 1 106 ? 21.465 -9.333 9.468 1.00 61.66 106 ARG A C 1
ATOM 827 O O . ARG A 1 106 ? 21.697 -8.145 9.266 1.00 61.66 106 ARG A O 1
ATOM 834 N N . THR A 1 107 ? 22.132 -10.041 10.372 1.00 60.44 107 THR A N 1
ATOM 835 C CA . THR A 1 107 ? 23.293 -9.517 11.114 1.00 60.44 107 THR A CA 1
ATOM 836 C C . THR A 1 107 ? 24.619 -9.789 10.395 1.00 60.44 107 THR A C 1
ATOM 838 O O . THR A 1 107 ? 25.659 -9.238 10.760 1.00 60.44 107 THR A O 1
ATOM 841 N N . ASP A 1 108 ? 24.591 -10.590 9.330 1.00 70.69 108 ASP A N 1
ATOM 842 C CA . ASP A 1 108 ? 25.725 -10.967 8.504 1.00 70.69 108 ASP A CA 1
ATOM 843 C C . ASP A 1 108 ? 25.703 -10.243 7.150 1.00 70.69 108 ASP A C 1
ATOM 845 O O . ASP A 1 108 ? 24.966 -10.582 6.229 1.00 70.69 108 ASP A O 1
ATOM 849 N N . LEU A 1 109 ? 26.565 -9.233 7.008 1.00 75.69 109 LEU A N 1
ATOM 850 C CA . LEU A 1 109 ? 26.850 -8.658 5.694 1.00 75.69 109 LEU A CA 1
ATOM 851 C C . LEU A 1 109 ? 27.588 -9.678 4.824 1.00 75.69 109 LEU A C 1
ATOM 853 O O . LEU A 1 109 ? 28.665 -10.155 5.217 1.00 75.69 109 LEU A O 1
AT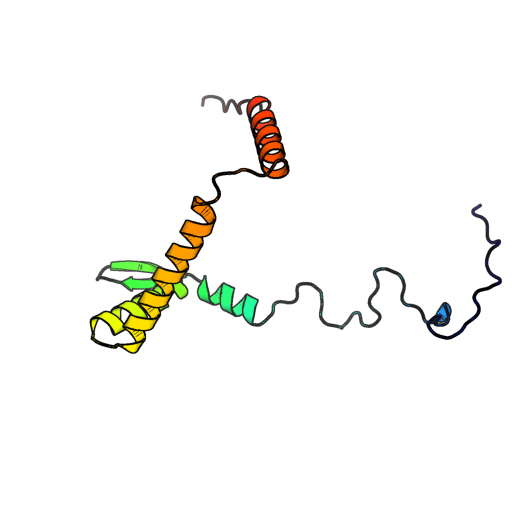OM 857 N N . SER A 1 110 ? 27.053 -9.928 3.627 1.00 81.50 110 SER A N 1
ATOM 858 C CA . SER A 1 110 ? 27.715 -10.712 2.579 1.00 81.50 110 SER A CA 1
ATOM 859 C C . SER A 1 110 ? 29.084 -10.105 2.226 1.00 81.50 110 SER A C 1
ATOM 861 O O . SER A 1 110 ? 29.242 -8.880 2.299 1.00 81.50 110 SER A O 1
ATOM 863 N N . PRO A 1 111 ? 30.084 -10.906 1.802 1.00 82.19 111 PRO A N 1
ATOM 864 C CA . PRO A 1 111 ? 31.366 -10.387 1.319 1.00 82.19 111 PRO A CA 1
ATOM 865 C C . PRO A 1 111 ? 31.217 -9.289 0.254 1.00 82.19 111 PRO A C 1
ATOM 867 O O . PRO A 1 111 ? 31.952 -8.301 0.278 1.00 82.19 111 PRO A O 1
ATOM 870 N N . ASP A 1 112 ? 30.225 -9.419 -0.629 1.00 82.31 112 ASP A N 1
ATOM 871 C CA . ASP A 1 112 ? 29.951 -8.439 -1.683 1.00 82.31 112 ASP A CA 1
ATOM 872 C C . ASP A 1 112 ? 29.385 -7.129 -1.117 1.00 82.31 112 ASP A C 1
ATOM 874 O O . ASP A 1 112 ? 29.799 -6.040 -1.517 1.00 82.31 112 ASP A O 1
ATOM 878 N N . GLU A 1 113 ? 28.481 -7.219 -0.139 1.00 85.75 113 GLU A N 1
ATOM 879 C CA . GLU A 1 113 ? 27.887 -6.057 0.533 1.00 85.75 113 GLU A CA 1
ATOM 880 C C . GLU A 1 113 ? 28.949 -5.289 1.337 1.00 85.75 113 GLU A C 1
ATOM 882 O O . GLU A 1 113 ? 29.008 -4.060 1.268 1.00 85.75 113 GLU A O 1
ATOM 887 N N . ARG A 1 114 ? 29.857 -6.002 2.023 1.00 87.50 114 ARG A N 1
ATOM 888 C CA . ARG A 1 114 ? 31.008 -5.397 2.720 1.00 87.50 114 ARG A CA 1
ATOM 889 C C . ARG A 1 114 ? 31.907 -4.632 1.760 1.00 87.50 114 ARG A C 1
ATOM 891 O O . ARG A 1 114 ? 32.256 -3.490 2.036 1.00 87.50 114 ARG A O 1
ATOM 898 N N . LYS A 1 115 ? 32.222 -5.225 0.607 1.00 91.50 115 LYS A N 1
ATOM 899 C CA . LYS A 1 115 ? 33.067 -4.601 -0.416 1.00 91.50 115 LYS A CA 1
ATOM 900 C C . LYS A 1 115 ? 32.447 -3.317 -0.975 1.00 91.50 115 LYS A C 1
ATOM 902 O O . LYS A 1 115 ? 33.161 -2.343 -1.208 1.00 91.50 115 LYS A O 1
ATOM 907 N N . ILE A 1 116 ? 31.124 -3.292 -1.161 1.00 90.88 116 ILE A N 1
ATOM 908 C CA . ILE A 1 116 ? 30.390 -2.088 -1.582 1.00 90.88 116 ILE A CA 1
ATOM 909 C C . ILE A 1 116 ? 30.492 -0.990 -0.513 1.00 90.88 116 ILE A C 1
ATOM 911 O O . ILE A 1 116 ? 30.779 0.161 -0.845 1.00 90.88 116 ILE A O 1
ATOM 915 N N . LEU A 1 117 ? 30.298 -1.333 0.764 1.00 88.94 117 LEU A N 1
ATOM 916 C CA . LEU A 1 117 ? 30.403 -0.369 1.864 1.00 88.94 117 LEU A CA 1
ATOM 917 C C . LEU A 1 117 ? 31.831 0.151 2.052 1.00 88.94 117 LEU A C 1
ATOM 919 O O . LEU A 1 117 ? 32.016 1.351 2.237 1.00 88.94 117 LEU A O 1
ATOM 923 N N . GLU A 1 118 ? 32.843 -0.709 1.952 1.00 91.44 118 GLU A N 1
ATOM 924 C CA . GLU A 1 118 ? 34.254 -0.310 2.006 1.00 91.44 118 GLU A CA 1
ATOM 925 C C . GLU A 1 118 ? 34.608 0.660 0.875 1.00 91.44 118 GLU A C 1
ATOM 927 O O . GLU A 1 118 ? 35.229 1.697 1.119 1.00 91.44 118 GLU A O 1
ATOM 932 N N . ALA A 1 119 ? 34.150 0.379 -0.349 1.00 90.81 119 ALA A N 1
ATOM 933 C CA . ALA A 1 119 ? 34.318 1.283 -1.481 1.00 90.81 119 ALA A CA 1
ATOM 934 C C . ALA A 1 119 ? 33.609 2.631 -1.251 1.00 90.81 119 ALA A C 1
ATOM 936 O O . ALA A 1 119 ? 34.165 3.682 -1.573 1.00 90.81 119 ALA A O 1
ATOM 937 N N . HIS A 1 120 ? 32.414 2.624 -0.651 1.00 91.62 120 HIS A N 1
ATOM 938 C CA . HIS A 1 120 ? 31.683 3.848 -0.321 1.00 91.62 120 HIS A CA 1
ATOM 939 C C . HIS A 1 120 ? 32.373 4.669 0.780 1.00 91.62 120 HIS A C 1
ATOM 941 O O . HIS A 1 120 ? 32.488 5.887 0.664 1.00 91.62 120 HIS A O 1
ATOM 947 N N . LEU A 1 121 ? 32.899 4.016 1.820 1.00 92.62 121 LEU A N 1
ATOM 948 C CA . LEU A 1 121 ? 33.678 4.674 2.872 1.00 92.62 121 LEU A CA 1
ATOM 949 C C . LEU A 1 121 ? 34.977 5.275 2.326 1.00 92.62 121 LEU A C 1
ATOM 951 O O . LEU A 1 121 ? 35.342 6.387 2.707 1.00 92.62 121 LEU A O 1
ATOM 955 N N . ALA A 1 122 ? 35.660 4.576 1.418 1.00 90.38 122 ALA A N 1
ATOM 956 C CA . ALA A 1 122 ? 36.833 5.105 0.728 1.00 90.38 122 ALA A CA 1
ATOM 957 C C . ALA A 1 122 ? 36.478 6.320 -0.146 1.00 90.38 122 ALA A C 1
ATOM 959 O O . ALA A 1 122 ? 37.194 7.319 -0.131 1.00 90.38 122 ALA A O 1
ATOM 960 N N . TYR A 1 123 ? 35.341 6.271 -0.848 1.00 89.44 123 TYR A N 1
ATOM 961 C CA . TYR A 1 123 ? 34.824 7.406 -1.612 1.00 89.44 123 TYR A CA 1
ATOM 962 C C . TYR A 1 123 ? 34.540 8.621 -0.720 1.00 89.44 123 TYR A C 1
ATOM 964 O O . TYR A 1 123 ? 34.958 9.721 -1.060 1.00 89.44 123 TYR A O 1
ATOM 972 N N . LEU A 1 124 ? 33.890 8.440 0.436 1.00 92.12 124 LEU A N 1
ATOM 973 C CA . LEU A 1 124 ? 33.599 9.541 1.362 1.00 92.12 124 LEU A CA 1
ATOM 974 C C . LEU A 1 124 ? 34.863 10.143 1.984 1.00 92.12 124 LEU A C 1
ATOM 976 O O . LEU A 1 124 ? 34.943 11.358 2.117 1.00 92.12 124 LEU A O 1
ATOM 980 N N . LYS A 1 125 ? 35.862 9.319 2.323 1.00 86.69 125 LYS A N 1
ATOM 981 C CA . LYS A 1 125 ? 37.164 9.804 2.818 1.00 86.69 125 LYS A CA 1
ATOM 982 C C . LYS A 1 125 ? 37.930 10.612 1.772 1.00 86.69 125 LYS A C 1
ATOM 984 O O . LYS A 1 125 ? 38.654 11.532 2.131 1.00 86.69 125 LYS A O 1
ATOM 989 N N . ASN A 1 126 ? 37.761 10.267 0.497 1.00 84.81 126 ASN A N 1
ATOM 990 C CA . ASN A 1 126 ? 38.424 10.933 -0.621 1.00 84.81 126 ASN A CA 1
ATOM 991 C C . ASN A 1 126 ? 37.562 12.026 -1.267 1.00 84.81 126 ASN A C 1
ATOM 993 O O . ASN A 1 126 ? 38.014 12.670 -2.214 1.00 84.81 126 ASN A O 1
ATOM 997 N N . LYS A 1 127 ? 36.328 12.238 -0.794 1.00 77.81 127 LYS A N 1
ATOM 998 C CA . LYS A 1 127 ? 35.484 13.329 -1.267 1.00 77.81 127 LYS A CA 1
ATOM 999 C C . LYS A 1 127 ? 36.060 14.629 -0.693 1.00 77.81 127 LYS A C 1
ATOM 1001 O O . LYS A 1 127 ? 36.084 14.768 0.530 1.00 77.81 127 LYS A O 1
ATOM 1006 N N . PRO A 1 128 ? 36.544 15.567 -1.528 1.00 63.25 128 PRO A N 1
ATOM 1007 C CA . PRO A 1 128 ? 37.007 16.852 -1.025 1.00 63.25 128 PRO A CA 1
ATOM 1008 C C . PRO A 1 128 ? 35.844 17.526 -0.295 1.00 63.25 128 PRO A C 1
ATOM 1010 O O . PRO A 1 128 ? 34.706 17.472 -0.770 1.00 63.25 128 PRO A O 1
ATOM 1013 N N . SER A 1 129 ? 36.113 18.111 0.878 1.00 58.12 129 SER A N 1
ATOM 1014 C CA . SER A 1 129 ? 35.119 18.935 1.557 1.00 58.12 129 SER A CA 1
ATOM 1015 C C . SER A 1 129 ? 34.688 20.010 0.572 1.00 58.12 129 SER A C 1
ATOM 1017 O O . SER A 1 129 ? 35.535 20.776 0.109 1.00 58.12 129 SER A O 1
ATOM 1019 N N . GLU A 1 130 ? 33.402 20.077 0.243 1.00 57.06 130 GLU A N 1
ATOM 1020 C CA . GLU A 1 130 ? 32.868 21.312 -0.312 1.00 57.06 130 GLU A CA 1
ATOM 1021 C C . GLU A 1 130 ? 32.950 22.351 0.806 1.00 57.06 130 GLU A C 1
ATOM 1023 O O . GLU A 1 130 ? 32.069 22.465 1.654 1.00 57.06 130 GLU A O 1
ATOM 1028 N N . ALA A 1 131 ? 34.099 23.026 0.858 1.00 51.66 131 ALA A N 1
ATOM 1029 C CA . ALA A 1 131 ? 34.232 24.334 1.452 1.00 51.66 131 ALA A CA 1
ATOM 1030 C C . ALA A 1 131 ? 33.344 25.254 0.611 1.00 51.66 131 ALA A C 1
ATOM 1032 O O . ALA A 1 131 ? 33.709 25.650 -0.493 1.00 51.66 131 ALA A O 1
ATOM 1033 N N . GLY A 1 132 ? 32.123 25.471 1.092 1.00 47.75 132 GLY A N 1
ATOM 1034 C CA . GLY A 1 132 ? 31.317 26.612 0.700 1.00 47.75 132 GLY A CA 1
ATOM 1035 C C . GLY A 1 132 ? 31.779 27.795 1.534 1.00 47.75 132 GLY A C 1
ATOM 1036 O O . GLY A 1 132 ? 31.641 27.767 2.756 1.00 47.75 132 GLY A O 1
ATOM 1037 N N . ASP A 1 133 ? 32.379 28.755 0.842 1.00 47.84 133 ASP A N 1
ATOM 1038 C CA . ASP A 1 133 ? 32.882 30.034 1.320 1.00 47.84 133 ASP A CA 1
ATOM 1039 C C . ASP A 1 133 ? 31.836 30.866 2.084 1.00 47.84 133 ASP A C 1
ATOM 1041 O O . ASP A 1 133 ? 30.643 30.854 1.767 1.00 47.84 133 ASP A O 1
ATOM 1045 N N . ASP A 1 134 ? 32.329 31.638 3.055 1.00 42.44 134 ASP A N 1
ATOM 1046 C CA . ASP A 1 134 ? 31.675 32.817 3.625 1.00 42.44 134 ASP A CA 1
ATOM 1047 C C . ASP A 1 134 ? 31.295 33.825 2.519 1.00 42.44 134 ASP A C 1
ATOM 1049 O O . ASP A 1 134 ? 32.191 34.266 1.801 1.00 42.44 134 ASP A O 1
ATOM 1053 N N . VAL A 1 135 ? 30.012 34.223 2.434 1.00 45.75 135 VAL A N 1
ATOM 1054 C CA . VAL A 1 135 ? 29.495 35.623 2.428 1.00 45.75 135 VAL A CA 1
ATOM 1055 C C . VAL A 1 135 ? 28.033 35.620 2.881 1.00 45.75 135 VAL A C 1
ATOM 1057 O O . VAL A 1 135 ? 27.222 34.884 2.275 1.00 45.75 135 VAL A O 1
#